Protein AF-A0A418WB85-F1 (afdb_monomer)

Solvent-accessible surface area (backbone atoms only — not comparable to full-atom values): 8419 Å² total; per-residue (Å²): 139,85,82,81,80,89,83,84,87,79,93,80,77,80,82,64,48,74,71,53,23,63,76,70,75,49,59,62,40,56,50,28,33,50,54,16,50,50,48,51,50,43,47,34,50,42,45,65,38,63,46,83,88,56,81,90,42,74,14,27,56,50,20,37,70,54,35,63,76,46,56,65,55,44,59,76,39,38,73,60,30,52,50,37,24,32,50,16,37,31,71,72,66,39,75,82,50,39,73,66,51,53,52,54,48,45,55,53,51,32,55,50,40,57,72,46,40,44,68,72,40,41,65,62,26,34,53,52,28,51,50,42,52,53,43,47,76,62,44,61,81,34,51,66,59,64,62,72,74,79

pLDDT: mean 71.47, std 19.03, range [26.97, 92.38]

Foldseek 3Di:
DDDDDDDDDDDDDDPDPVVVCVVVVHDLLVVLQVLLVLLLLLQLLQCLLPPPPADDDLLSVLLPVLCVPVNVLSVVLNVVSLVSNQVSVVVVPPVPRDPVNSVVSSVVSNVVCSVPVSPPDSVSSNVSSVVSVVCSVPDSVCVCPVSVVD

Secondary structure (DSSP, 8-state):
---PPPP---------HHHHHHTTT--HHHHHHHHHHHHHHHHHHHHHHH-TTSPP-HHHHHHHHHHTTHHHHHHHHHHHHHHHHHHHHHHTT-TT--HHHHHHHHHHHHHHIIIIIHHH-HHHHHHHHHHHHHHIIIIITTHHHHHH--

Sequence (150 aa):
MSFATPVFAGNTGPFDTLGHAELLGLDVTNDKVAVGAAHLMCREATIAATEPDMPWSLSRQVAQVQYEGLAQHLEATAARADALLIEGLREAGMADASAQTVAAMAVRVRRGLESRVFQVNPATAGDMALACKSLAATAFDSIPSTIAAR

Mean predicted aligned error: 11.69 Å

Organism: NCBI:txid2320859

Nearest PDB structures (foldseek):
  8to0-assembly1_C  TM=2.303E-01  e=5.574E+00  Mus musculus
  7rbt-assembly1_R  TM=2.724E-01  e=8.306E+00  Homo sapiens
  7ung-assembly1_D5  TM=1.977E-01  e=7.518E+00  Homo sapiens

Radius of gyration: 20.91 Å; Cα contacts (8 Å, |Δi|>4): 143; chains: 1; bounding box: 81×26×46 Å

Structure (mmCIF, N/CA/C/O backbone):
data_AF-A0A418WB85-F1
#
_entry.id   AF-A0A418WB85-F1
#
loop_
_atom_site.group_PDB
_atom_site.id
_atom_site.type_symbol
_atom_site.label_atom_id
_atom_site.label_alt_id
_atom_site.label_comp_id
_atom_site.label_asym_id
_atom_site.label_entity_id
_atom_site.label_seq_id
_atom_site.pdbx_PDB_ins_code
_atom_site.Cartn_x
_atom_site.Cartn_y
_atom_site.Cartn_z
_atom_site.occupancy
_atom_site.B_iso_or_equiv
_atom_site.auth_seq_id
_atom_site.auth_comp_id
_atom_site.auth_asym_id
_atom_site.auth_atom_id
_atom_site.pdbx_PDB_model_num
ATOM 1 N N . MET A 1 1 ? -62.335 6.665 28.860 1.00 39.53 1 MET A N 1
ATOM 2 C CA . MET A 1 1 ? -60.956 6.199 29.111 1.00 39.53 1 MET A CA 1
ATOM 3 C C . MET A 1 1 ? -60.148 6.540 27.871 1.00 39.53 1 MET A C 1
ATOM 5 O O . MET A 1 1 ? -60.257 5.840 26.876 1.00 39.53 1 MET A O 1
ATOM 9 N N . SER A 1 2 ? -59.471 7.689 27.892 1.00 34.22 2 SER A N 1
ATOM 10 C CA . SER A 1 2 ? -58.601 8.146 26.803 1.00 34.22 2 SER A CA 1
ATOM 11 C C . SER A 1 2 ? -57.190 7.655 27.081 1.00 34.22 2 SER A C 1
ATOM 13 O O . SER A 1 2 ? -56.636 7.992 28.124 1.00 34.22 2 SER A O 1
ATOM 15 N N . PHE A 1 3 ? -56.612 6.889 26.162 1.00 39.47 3 PHE A N 1
ATOM 16 C CA . PHE A 1 3 ? -55.179 6.624 26.165 1.00 39.47 3 PHE A CA 1
ATOM 17 C C . PHE A 1 3 ? -54.520 7.593 25.190 1.00 39.47 3 PHE A C 1
ATOM 19 O O . PHE A 1 3 ? -54.762 7.551 23.986 1.00 39.47 3 PHE A O 1
ATOM 26 N N . ALA A 1 4 ? -53.749 8.516 25.759 1.00 34.16 4 ALA A N 1
ATOM 27 C CA . ALA A 1 4 ? -52.871 9.413 25.035 1.00 34.16 4 ALA A CA 1
ATOM 28 C C . ALA A 1 4 ? -51.732 8.606 24.391 1.00 34.16 4 ALA A C 1
ATOM 30 O O . ALA A 1 4 ? -51.115 7.756 25.030 1.00 34.16 4 ALA A O 1
ATOM 31 N N . THR A 1 5 ? -51.464 8.887 23.121 1.00 39.50 5 THR A N 1
ATOM 32 C CA . THR A 1 5 ? -50.267 8.473 22.379 1.00 39.50 5 THR A CA 1
ATOM 33 C C . THR A 1 5 ? -48.986 8.948 23.070 1.00 39.50 5 THR A C 1
ATOM 35 O O . THR A 1 5 ? -48.953 10.102 23.506 1.00 39.50 5 THR A O 1
ATOM 38 N N . PRO A 1 6 ? -47.894 8.164 23.090 1.00 39.94 6 PRO A N 1
ATOM 39 C CA . PRO A 1 6 ? -46.588 8.718 23.391 1.00 39.94 6 PRO A CA 1
ATOM 40 C C . PRO A 1 6 ? -45.998 9.362 22.131 1.00 39.94 6 PRO A C 1
ATOM 42 O O . PRO A 1 6 ? -45.826 8.714 21.101 1.00 39.94 6 PRO A O 1
ATOM 45 N N . VAL A 1 7 ? -45.661 10.646 22.235 1.00 37.88 7 VAL A N 1
ATOM 46 C CA . VAL A 1 7 ? -44.646 11.283 21.395 1.00 37.88 7 VAL A CA 1
ATOM 47 C C . VAL A 1 7 ? -43.383 11.369 22.243 1.00 37.88 7 VAL A C 1
ATOM 49 O O . VAL A 1 7 ? -43.398 12.011 23.289 1.00 37.88 7 VAL A O 1
ATOM 52 N N . PHE A 1 8 ? -42.294 10.761 21.776 1.00 34.69 8 PHE A N 1
ATOM 53 C CA . PHE A 1 8 ? -40.942 11.174 22.138 1.00 34.69 8 PHE A CA 1
ATOM 54 C C . PHE A 1 8 ? -40.212 11.584 20.860 1.00 34.69 8 PHE A C 1
ATOM 56 O O . PHE A 1 8 ? -39.957 10.773 19.973 1.00 34.69 8 PHE A O 1
ATOM 63 N N . ALA A 1 9 ? -39.932 12.881 20.776 1.00 32.72 9 ALA A N 1
ATOM 64 C CA . ALA A 1 9 ? -38.980 13.485 19.861 1.00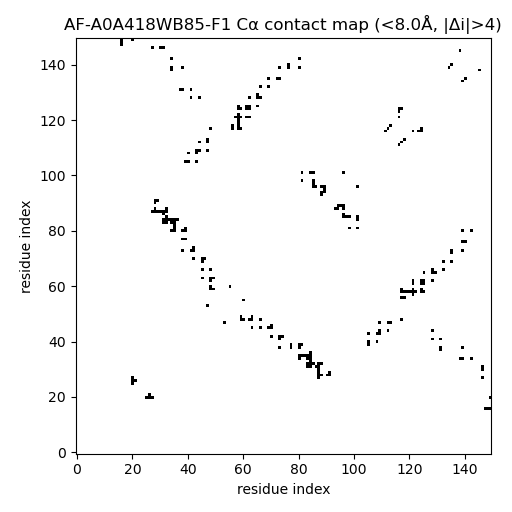 32.72 9 ALA A CA 1
ATOM 65 C C . ALA A 1 9 ? -37.584 13.465 20.508 1.00 32.72 9 ALA A C 1
ATOM 67 O O . ALA A 1 9 ? -37.485 13.670 21.717 1.00 32.72 9 ALA A O 1
ATOM 68 N N . GLY A 1 10 ? -36.520 13.301 19.711 1.00 26.97 10 GLY A N 1
ATOM 69 C CA . GLY A 1 10 ? -35.159 13.674 20.126 1.00 26.97 10 GLY A CA 1
ATOM 70 C C . GLY A 1 10 ? -34.050 12.663 19.829 1.00 26.97 10 GLY A C 1
ATOM 71 O O . GLY A 1 10 ? -33.590 11.973 20.723 1.00 26.97 10 GLY A O 1
ATOM 72 N N . ASN A 1 11 ? -33.618 12.622 18.569 1.00 42.09 11 ASN A N 1
ATOM 73 C CA . ASN A 1 11 ? -32.234 12.494 18.095 1.00 42.09 11 ASN A CA 1
ATOM 74 C C . ASN A 1 11 ? -31.132 12.128 19.131 1.00 42.09 11 ASN A C 1
ATOM 76 O O . ASN A 1 11 ? -30.611 13.023 19.793 1.00 42.09 11 ASN A O 1
ATOM 80 N N . THR A 1 12 ? -30.683 10.864 19.165 1.00 32.03 12 THR A N 1
ATOM 81 C CA . THR A 1 12 ? -29.328 10.479 19.616 1.00 32.03 12 THR A CA 1
ATOM 82 C C . THR A 1 12 ? -28.858 9.186 18.943 1.00 32.03 12 THR A C 1
ATOM 84 O O . THR A 1 12 ? -29.406 8.120 19.209 1.00 32.03 12 THR A O 1
ATOM 87 N N . GLY A 1 13 ? -27.776 9.290 18.169 1.00 28.03 13 GLY A N 1
ATOM 88 C CA . GLY A 1 13 ? -26.830 8.198 17.925 1.00 28.03 13 GLY A CA 1
ATOM 89 C C . GLY A 1 13 ? -26.974 7.507 16.566 1.00 28.03 13 GLY A C 1
ATOM 90 O O . GLY A 1 13 ? -28.075 7.078 16.229 1.00 28.03 13 GLY A O 1
ATOM 91 N N . PRO A 1 14 ? -25.889 7.386 15.774 1.00 35.50 14 PRO A N 1
ATOM 92 C CA . PRO A 1 14 ? -25.915 6.567 14.574 1.00 35.50 14 PRO A CA 1
ATOM 93 C C . PRO A 1 14 ? -26.234 5.137 15.004 1.00 35.50 14 PRO A C 1
ATOM 95 O O . PRO A 1 14 ? -25.723 4.660 16.016 1.00 35.50 14 PRO A O 1
ATOM 98 N N . PHE A 1 15 ? -27.106 4.483 14.248 1.00 34.75 15 PHE A N 1
ATOM 99 C CA . PHE A 1 15 ? -27.301 3.046 14.308 1.00 34.75 15 PHE A CA 1
ATOM 100 C C . PHE A 1 15 ? -25.932 2.369 14.235 1.00 34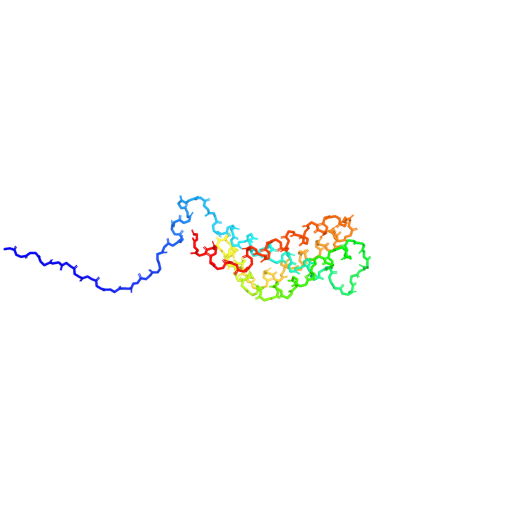.75 15 PHE A C 1
ATOM 102 O O . PHE A 1 15 ? -25.318 2.357 13.180 1.00 34.75 15 PHE A O 1
ATOM 109 N N . ASP A 1 16 ? -25.422 1.960 15.392 1.00 36.66 16 ASP A N 1
ATOM 110 C CA . ASP A 1 16 ? -24.877 0.646 15.726 1.00 36.66 16 ASP A CA 1
ATO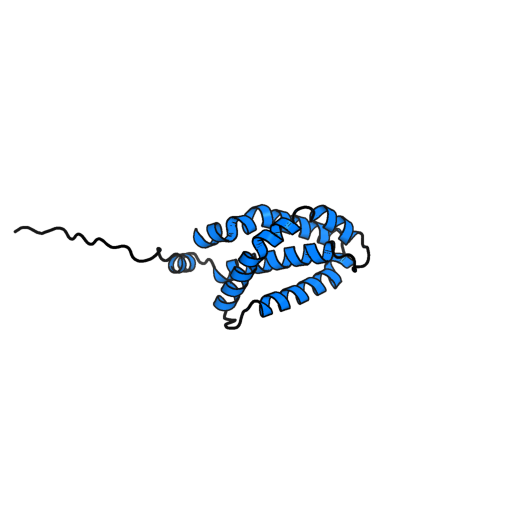M 111 C C . ASP A 1 16 ? -24.453 -0.246 14.539 1.00 36.66 16 ASP A C 1
ATOM 113 O O . ASP A 1 16 ? -24.895 -1.386 14.402 1.00 36.66 16 ASP A O 1
ATOM 117 N N . THR A 1 17 ? -23.618 0.271 13.637 1.00 39.94 17 THR A N 1
ATOM 118 C CA . THR A 1 17 ? -23.013 -0.506 12.543 1.00 39.94 17 THR A CA 1
ATOM 119 C C . THR A 1 17 ? -21.956 -1.467 13.081 1.00 39.94 17 THR A C 1
ATOM 121 O O . THR A 1 17 ? -21.801 -2.567 12.561 1.00 39.94 17 THR A O 1
ATOM 124 N N . LEU A 1 18 ? -21.309 -1.113 14.197 1.00 37.78 18 LEU A N 1
ATOM 125 C CA . LEU A 1 18 ? -20.355 -1.981 14.891 1.00 37.78 18 LEU A CA 1
ATOM 126 C C . LEU A 1 18 ? -21.022 -3.258 15.430 1.00 37.78 18 LEU A C 1
ATOM 128 O O . LEU A 1 18 ? -20.465 -4.339 15.259 1.00 37.78 18 LEU A O 1
ATOM 132 N N . GLY A 1 19 ? -22.231 -3.166 15.999 1.00 33.94 19 GLY A N 1
ATOM 133 C CA . GLY A 1 19 ? -22.954 -4.333 16.517 1.00 33.94 19 GLY A CA 1
ATOM 134 C C . GLY A 1 19 ? -23.499 -5.283 15.441 1.00 33.94 19 GLY A C 1
ATOM 135 O O . GLY A 1 19 ? -23.707 -6.464 15.712 1.00 33.94 19 GLY A O 1
ATOM 136 N N . HIS A 1 20 ? -23.711 -4.808 14.207 1.00 34.94 20 HIS A N 1
ATOM 137 C CA . HIS A 1 20 ? -24.258 -5.630 13.117 1.00 34.94 20 HIS A CA 1
ATOM 138 C C . HIS A 1 20 ? -23.186 -6.338 12.275 1.00 34.94 20 HIS A C 1
ATOM 140 O O . HIS A 1 20 ? -23.465 -7.407 11.728 1.00 34.94 20 HIS A O 1
ATOM 146 N N . ALA A 1 21 ? -21.963 -5.806 12.199 1.00 39.53 21 ALA A N 1
ATOM 147 C CA . ALA A 1 21 ? -20.869 -6.449 11.470 1.00 39.53 21 ALA A CA 1
ATOM 148 C C . ALA A 1 21 ? -20.388 -7.748 12.153 1.00 39.53 21 ALA A C 1
ATOM 150 O O . ALA A 1 21 ? -20.116 -8.750 11.483 1.00 39.53 21 ALA A O 1
ATOM 151 N N . GLU A 1 22 ? -20.401 -7.774 13.491 1.00 37.59 22 GLU A N 1
ATOM 152 C CA . GLU A 1 22 ? -20.082 -8.956 14.306 1.00 37.59 22 GLU A CA 1
ATOM 153 C C . GLU A 1 22 ? -21.094 -10.103 14.079 1.00 37.59 22 GLU A C 1
ATOM 155 O O . GLU A 1 22 ? -20.723 -11.277 14.031 1.00 37.59 22 GLU A O 1
ATOM 160 N N . LEU A 1 23 ? -22.369 -9.769 13.830 1.00 38.25 23 LEU A N 1
ATOM 161 C CA . LEU A 1 23 ? -23.455 -10.720 13.536 1.00 38.25 23 LEU A CA 1
ATOM 162 C C . LEU A 1 23 ? -23.351 -11.379 12.146 1.00 38.25 23 LEU A C 1
ATOM 164 O O . LEU A 1 23 ? -23.980 -12.414 11.917 1.00 38.25 23 LEU A O 1
ATOM 168 N N . LEU A 1 24 ? -22.561 -10.811 11.228 1.00 42.28 24 LEU A N 1
ATOM 169 C CA . LEU A 1 24 ? -22.341 -11.326 9.868 1.00 42.28 24 LEU A CA 1
ATOM 170 C C . LEU A 1 24 ? -21.000 -12.066 9.704 1.00 42.28 24 LEU A C 1
ATOM 172 O O . LEU A 1 24 ? -20.705 -12.550 8.611 1.00 42.28 24 LEU A O 1
ATOM 176 N N . GLY A 1 25 ? -20.197 -12.178 10.770 1.00 37.00 25 GLY A N 1
ATOM 177 C CA . GLY A 1 25 ? -18.879 -12.824 10.729 1.00 37.00 25 GLY A CA 1
ATOM 178 C C . GLY A 1 25 ? -17.832 -12.047 9.923 1.00 37.00 25 GLY A C 1
ATOM 179 O O . GLY A 1 25 ? -16.858 -12.638 9.457 1.00 37.00 25 GLY A O 1
ATOM 180 N N . LEU A 1 26 ? -18.045 -10.743 9.728 1.00 49.28 26 LEU A N 1
ATOM 181 C CA . LEU A 1 26 ? -17.122 -9.856 9.031 1.00 49.28 26 LEU A CA 1
ATOM 182 C C . LEU A 1 26 ? -16.213 -9.183 10.058 1.00 49.28 26 LEU A C 1
ATOM 184 O O . LEU A 1 26 ? -16.677 -8.463 10.940 1.00 49.28 26 LEU A O 1
ATOM 188 N N . ASP A 1 27 ? -14.910 -9.431 9.948 1.00 66.38 27 ASP A N 1
ATOM 189 C CA . ASP A 1 27 ? -13.927 -8.827 10.838 1.00 66.38 27 ASP A CA 1
ATOM 190 C C . ASP A 1 27 ? -13.526 -7.446 10.304 1.00 66.38 27 ASP A C 1
ATOM 192 O O . ASP A 1 27 ? -12.561 -7.288 9.554 1.00 66.38 27 ASP A O 1
ATOM 196 N N . VAL A 1 28 ? -14.303 -6.438 10.701 1.00 65.56 28 VAL A N 1
ATOM 197 C CA . VAL A 1 28 ? -14.075 -5.020 10.377 1.00 65.56 28 VAL A CA 1
ATOM 198 C C . VAL A 1 28 ? -12.664 -4.574 10.778 1.00 65.56 28 VAL A C 1
ATOM 2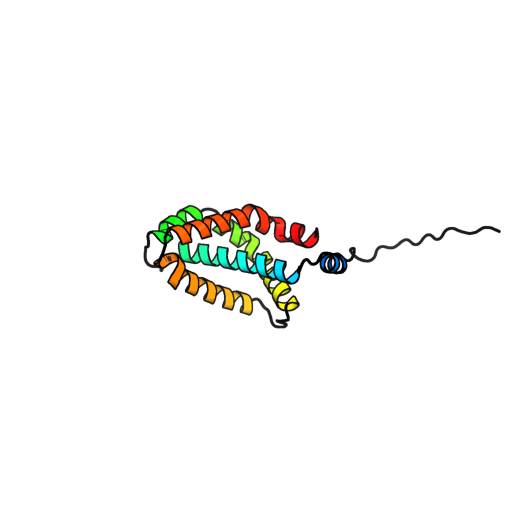00 O O . VAL A 1 28 ? -12.059 -3.746 10.093 1.00 65.56 28 VAL A O 1
ATOM 203 N N . THR A 1 29 ? -12.106 -5.163 11.839 1.00 70.69 29 THR A N 1
ATOM 204 C CA . THR A 1 29 ? -10.724 -4.927 12.268 1.00 70.69 29 THR A CA 1
ATOM 205 C C . THR A 1 29 ? -9.747 -5.402 11.198 1.00 70.69 29 THR A C 1
ATOM 207 O O . THR A 1 29 ? -8.876 -4.643 10.761 1.00 70.69 29 THR A O 1
ATOM 210 N N . ASN A 1 30 ? -9.916 -6.638 10.716 1.00 73.75 30 ASN A N 1
ATOM 21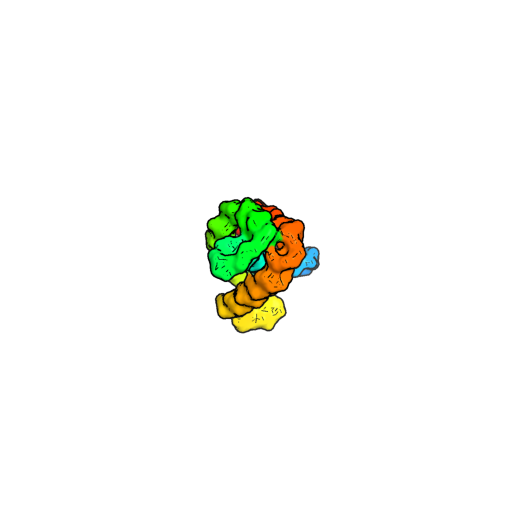1 C CA . ASN A 1 30 ? -9.080 -7.183 9.646 1.00 73.75 30 ASN A CA 1
ATOM 212 C C . ASN A 1 30 ? -9.244 -6.412 8.338 1.00 73.75 30 ASN A C 1
ATOM 214 O O . ASN A 1 30 ? -8.250 -6.221 7.642 1.00 73.75 30 ASN A O 1
ATOM 218 N N . ASP A 1 31 ? -10.441 -5.924 8.017 1.00 75.38 31 ASP A N 1
ATOM 219 C CA . ASP A 1 31 ? -10.674 -5.136 6.804 1.00 75.38 31 ASP A CA 1
ATOM 220 C C . ASP A 1 31 ? -9.961 -3.776 6.864 1.00 75.38 31 ASP A C 1
ATOM 222 O O . ASP A 1 31 ? -9.295 -3.381 5.900 1.00 75.38 31 ASP A O 1
ATOM 226 N N . LYS A 1 32 ? -10.007 -3.084 8.013 1.00 78.94 32 LYS A N 1
ATOM 227 C CA . LYS A 1 32 ? -9.247 -1.843 8.241 1.00 78.94 32 LYS A CA 1
ATOM 228 C C . LYS A 1 32 ? -7.744 -2.072 8.095 1.00 78.94 32 LYS A C 1
ATOM 230 O O . LYS A 1 32 ? -7.063 -1.329 7.381 1.00 78.94 32 LYS A O 1
ATOM 235 N N . VAL A 1 33 ? -7.224 -3.126 8.728 1.00 82.44 33 VAL A N 1
ATOM 236 C CA . VAL A 1 33 ? -5.803 -3.487 8.636 1.00 82.44 33 VAL A CA 1
ATOM 237 C C . VAL A 1 33 ? -5.429 -3.865 7.205 1.00 82.44 33 VAL A C 1
ATOM 239 O O . VAL A 1 33 ? -4.415 -3.387 6.703 1.00 82.44 33 VAL A O 1
ATOM 242 N N . ALA A 1 34 ? -6.236 -4.675 6.520 1.00 81.12 34 ALA A N 1
ATOM 243 C CA . ALA A 1 34 ? -5.957 -5.143 5.168 1.00 81.12 34 ALA A CA 1
ATOM 244 C C . ALA A 1 34 ? -5.939 -3.991 4.158 1.00 81.12 34 ALA A C 1
ATOM 246 O O . ALA A 1 34 ? -4.985 -3.870 3.390 1.00 81.12 34 ALA A O 1
ATOM 247 N N . VAL A 1 35 ? -6.945 -3.111 4.183 1.00 81.75 35 VAL A N 1
ATOM 248 C CA . VAL A 1 35 ? -7.019 -1.957 3.274 1.00 81.75 35 VAL A CA 1
ATOM 249 C C . VAL A 1 35 ? -5.895 -0.964 3.564 1.00 81.75 35 VAL A C 1
ATOM 251 O 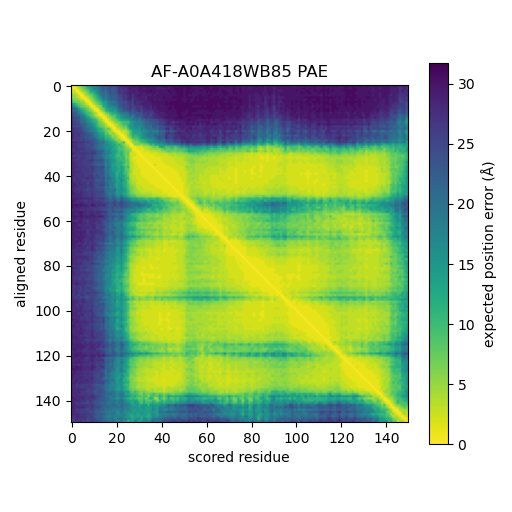O . VAL A 1 35 ? -5.208 -0.529 2.637 1.00 81.75 35 VAL A O 1
ATOM 254 N N . GLY A 1 36 ? -5.661 -0.642 4.838 1.00 82.50 36 GLY A N 1
ATOM 255 C CA . GLY A 1 36 ? -4.594 0.268 5.247 1.00 82.50 36 GLY A CA 1
ATOM 256 C C . GLY A 1 36 ? -3.196 -0.262 4.906 1.00 82.50 36 GLY A C 1
ATOM 257 O O . GLY A 1 36 ? -2.367 0.462 4.355 1.00 82.50 36 GLY A O 1
ATOM 258 N N . ALA A 1 37 ? -2.938 -1.550 5.150 1.00 84.69 37 ALA A N 1
ATOM 259 C CA . ALA A 1 37 ? -1.665 -2.188 4.818 1.00 84.69 37 ALA A CA 1
ATOM 260 C C . ALA A 1 37 ? -1.465 -2.346 3.303 1.00 84.69 37 ALA A C 1
ATOM 262 O O . ALA A 1 37 ? -0.341 -2.200 2.820 1.00 84.69 37 ALA A O 1
ATOM 263 N N . ALA A 1 38 ? -2.532 -2.610 2.543 1.00 85.50 38 ALA A N 1
ATOM 264 C CA . ALA A 1 38 ? -2.470 -2.664 1.087 1.00 85.50 38 ALA A CA 1
ATOM 265 C C . ALA A 1 38 ? -2.151 -1.289 0.485 1.00 85.50 38 ALA A C 1
ATOM 267 O O . ALA A 1 38 ? -1.307 -1.199 -0.407 1.00 85.50 38 ALA A O 1
ATOM 268 N N . HIS A 1 39 ? -2.758 -0.214 1.005 1.00 89.12 39 HIS A N 1
ATOM 269 C CA . HIS A 1 39 ? -2.417 1.157 0.608 1.00 89.12 39 HIS A CA 1
ATOM 270 C C . HIS A 1 39 ? -0.950 1.468 0.887 1.00 89.12 39 HIS A C 1
ATOM 272 O O . HIS A 1 39 ? -0.223 1.860 -0.028 1.00 89.12 39 HIS A O 1
ATOM 278 N N . LEU A 1 40 ? -0.498 1.196 2.116 1.00 89.12 40 LEU A N 1
ATOM 279 C CA . LEU A 1 40 ? 0.894 1.364 2.515 1.00 89.12 40 LEU A CA 1
ATOM 280 C C . LEU A 1 40 ? 1.833 0.614 1.562 1.00 89.12 40 LEU A C 1
ATOM 282 O O . LEU A 1 40 ? 2.800 1.187 1.070 1.00 89.12 40 LEU A O 1
ATOM 286 N N . MET A 1 41 ? 1.527 -0.645 1.243 1.00 89.62 41 MET A N 1
ATOM 287 C CA . MET A 1 41 ? 2.333 -1.450 0.326 1.00 89.62 41 MET A CA 1
ATOM 288 C C . MET A 1 41 ? 2.397 -0.848 -1.080 1.00 89.62 41 MET A C 1
ATOM 290 O O . MET A 1 41 ? 3.490 -0.722 -1.629 1.00 89.62 41 MET A O 1
ATOM 294 N N . CYS A 1 42 ? 1.270 -0.400 -1.630 1.00 88.88 42 CYS A N 1
ATOM 295 C CA . CYS A 1 42 ? 1.228 0.239 -2.943 1.00 88.88 42 CYS A CA 1
ATOM 296 C C . CYS A 1 42 ? 1.970 1.582 -2.981 1.00 88.88 42 CYS A C 1
ATOM 298 O O . CYS A 1 42 ? 2.645 1.890 -3.969 1.00 88.88 42 CYS A O 1
ATOM 300 N N . ARG A 1 43 ? 1.895 2.368 -1.900 1.00 90.75 43 ARG A N 1
ATOM 301 C CA . ARG A 1 43 ? 2.642 3.623 -1.751 1.00 90.75 43 ARG A CA 1
ATOM 302 C C . ARG A 1 43 ? 4.142 3.362 -1.756 1.00 90.75 43 ARG A C 1
ATOM 304 O O . ARG A 1 43 ? 4.861 3.938 -2.570 1.00 90.75 43 ARG A O 1
ATOM 311 N N . GLU A 1 44 ? 4.605 2.442 -0.917 1.00 89.88 44 GLU A N 1
ATOM 312 C CA . GLU A 1 44 ? 6.027 2.102 -0.831 1.00 89.88 44 GLU A CA 1
ATOM 313 C C . GLU A 1 44 ? 6.548 1.428 -2.109 1.00 89.88 44 GLU A C 1
ATOM 315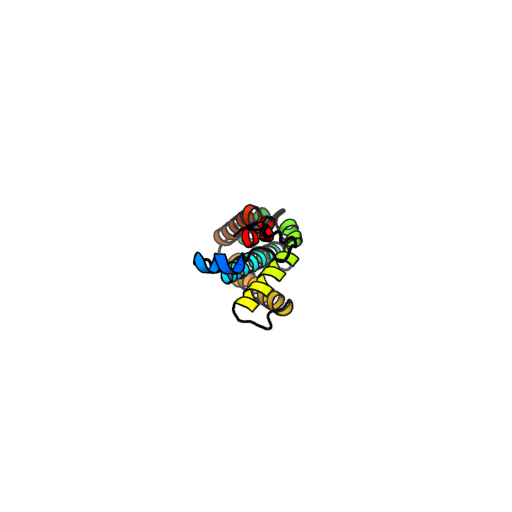 O O . GLU A 1 44 ? 7.682 1.675 -2.512 1.00 89.88 44 GLU A O 1
ATOM 320 N N . ALA A 1 45 ? 5.722 0.635 -2.796 1.00 87.31 45 ALA A N 1
ATOM 321 C CA . ALA A 1 45 ? 6.061 0.051 -4.092 1.00 87.31 45 ALA A CA 1
ATOM 322 C C . ALA A 1 45 ? 6.222 1.101 -5.191 1.00 87.31 45 ALA A C 1
ATOM 324 O O . ALA A 1 45 ? 7.138 0.994 -6.007 1.00 87.31 45 ALA A O 1
ATOM 325 N N . THR A 1 46 ? 5.381 2.134 -5.182 1.00 88.69 46 THR A N 1
ATOM 326 C CA . THR A 1 46 ? 5.492 3.257 -6.117 1.00 88.69 46 THR A CA 1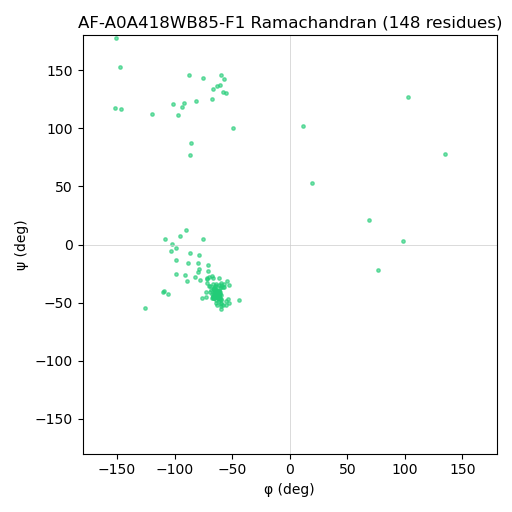
ATOM 327 C C . THR A 1 46 ? 6.777 4.048 -5.872 1.00 88.69 46 THR A C 1
ATOM 329 O O . THR A 1 46 ? 7.503 4.348 -6.821 1.00 88.69 46 THR A O 1
ATOM 332 N N . ILE A 1 47 ? 7.103 4.326 -4.605 1.00 87.38 47 ILE A N 1
ATOM 333 C CA . ILE A 1 47 ? 8.357 4.991 -4.226 1.00 87.38 47 ILE A CA 1
ATOM 334 C C . ILE A 1 47 ? 9.551 4.148 -4.688 1.00 87.38 47 ILE A C 1
ATOM 336 O O . ILE A 1 47 ? 10.342 4.614 -5.497 1.00 87.38 47 ILE A O 1
ATOM 340 N N . ALA A 1 48 ? 9.625 2.875 -4.299 1.00 84.12 48 ALA A N 1
ATOM 341 C CA . ALA A 1 48 ? 10.736 1.998 -4.674 1.00 84.12 48 ALA A CA 1
ATOM 342 C C . ALA A 1 48 ? 10.889 1.817 -6.202 1.00 84.12 48 ALA A C 1
ATOM 344 O O . ALA A 1 48 ? 12.003 1.691 -6.716 1.00 84.12 48 ALA A O 1
ATOM 345 N N . ALA A 1 49 ? 9.794 1.832 -6.967 1.00 81.88 49 ALA A N 1
ATOM 346 C CA . ALA A 1 49 ? 9.871 1.791 -8.426 1.00 81.88 49 ALA A CA 1
ATOM 347 C C . ALA A 1 49 ? 10.464 3.087 -9.011 1.00 81.88 49 ALA A C 1
ATOM 349 O O . ALA A 1 49 ? 11.268 3.020 -9.942 1.00 81.88 49 ALA A O 1
ATOM 350 N N . THR A 1 50 ? 10.116 4.248 -8.450 1.00 77.81 50 THR A N 1
ATOM 351 C CA . THR A 1 50 ? 10.421 5.580 -9.007 1.00 77.81 50 THR A CA 1
ATOM 352 C C . THR A 1 50 ? 11.646 6.278 -8.401 1.00 77.81 50 THR A C 1
ATOM 354 O O . THR A 1 50 ? 12.133 7.242 -8.987 1.00 77.81 50 THR A O 1
ATOM 357 N N . GLU A 1 51 ? 12.183 5.794 -7.277 1.00 79.69 51 GLU A N 1
ATOM 358 C CA . GLU A 1 51 ? 13.259 6.466 -6.534 1.00 79.69 51 GLU A CA 1
ATOM 359 C C . GLU A 1 51 ? 14.591 6.474 -7.321 1.00 79.69 51 GLU A C 1
ATOM 361 O O . GLU A 1 51 ? 15.065 5.418 -7.754 1.00 79.69 51 GLU A O 1
ATOM 366 N N . PRO A 1 52 ? 15.214 7.645 -7.552 1.00 63.34 52 PRO A N 1
ATOM 367 C CA . PRO A 1 52 ? 16.342 7.779 -8.480 1.00 63.34 52 PRO A CA 1
ATOM 368 C C . PRO A 1 52 ? 17.621 7.064 -8.021 1.00 63.34 52 PRO A C 1
ATOM 370 O O . PRO A 1 52 ? 18.402 6.634 -8.867 1.00 63.34 52 PRO A O 1
ATOM 373 N N . ASP A 1 53 ? 17.810 6.883 -6.712 1.00 68.25 53 ASP A N 1
ATOM 374 C CA . ASP A 1 53 ? 19.027 6.295 -6.131 1.00 68.25 53 ASP A CA 1
ATOM 375 C C . ASP A 1 53 ? 19.075 4.762 -6.224 1.00 68.25 53 ASP A C 1
ATOM 377 O O . ASP A 1 53 ? 20.102 4.133 -5.953 1.00 68.25 53 ASP A O 1
ATOM 381 N N . MET A 1 54 ? 17.974 4.129 -6.628 1.00 65.50 54 MET A N 1
ATOM 382 C CA . MET A 1 54 ? 17.942 2.689 -6.844 1.00 65.50 54 MET A CA 1
ATOM 383 C C . MET A 1 54 ? 18.659 2.312 -8.159 1.00 65.50 54 MET A C 1
ATOM 385 O O . MET A 1 54 ? 18.509 3.007 -9.169 1.00 65.50 54 MET A O 1
ATOM 389 N N . PRO A 1 55 ? 19.382 1.176 -8.218 1.00 68.75 55 PRO A N 1
ATOM 390 C CA . PRO A 1 55 ? 19.968 0.674 -9.459 1.00 68.75 55 PRO A CA 1
ATOM 391 C C . PRO A 1 55 ? 18.900 0.393 -10.522 1.00 68.75 55 PRO A C 1
ATOM 393 O O . PRO A 1 55 ? 17.782 -0.031 -10.211 1.00 68.75 55 PRO A O 1
ATOM 396 N N . TRP A 1 56 ? 19.233 0.616 -11.792 1.00 74.25 56 TRP A N 1
ATOM 397 C CA . TRP A 1 56 ? 18.344 0.289 -12.907 1.00 74.25 56 TRP A CA 1
ATOM 398 C C . TRP A 1 56 ? 18.092 -1.228 -12.985 1.00 74.25 56 TRP A C 1
ATOM 400 O O . TRP A 1 56 ? 19.026 -2.024 -12.874 1.00 74.25 56 TRP A O 1
ATOM 410 N N . SER A 1 57 ? 16.837 -1.633 -13.203 1.00 78.50 57 SER A N 1
ATOM 411 C CA . SER A 1 57 ? 16.464 -3.018 -13.511 1.00 78.50 57 SER A CA 1
ATOM 412 C C . SER A 1 57 ? 15.251 -3.061 -14.444 1.00 78.50 57 SER A C 1
ATOM 414 O O . SER A 1 57 ? 14.404 -2.163 -14.423 1.00 78.50 57 SER A O 1
ATOM 416 N N . LEU A 1 58 ? 15.132 -4.130 -15.240 1.00 79.62 58 LEU A N 1
ATOM 417 C CA . LEU A 1 58 ? 13.971 -4.345 -16.115 1.00 79.62 58 LEU A CA 1
ATOM 418 C C . LEU A 1 58 ? 12.656 -4.366 -15.313 1.00 79.62 58 LEU A C 1
ATOM 420 O O . LEU A 1 58 ? 11.646 -3.819 -15.750 1.00 79.62 58 LEU A O 1
ATOM 424 N N . SER A 1 59 ? 12.682 -4.933 -14.105 1.00 79.50 59 SER A N 1
ATOM 425 C CA . SER A 1 59 ? 11.534 -4.971 -13.193 1.00 79.50 59 SER A CA 1
ATOM 426 C C . SER A 1 59 ? 11.071 -3.577 -12.778 1.00 79.50 59 SER A C 1
ATOM 428 O O . SER A 1 59 ? 9.870 -3.325 -12.718 1.00 79.50 59 SER A O 1
ATOM 430 N N . ARG A 1 60 ? 12.010 -2.655 -12.527 1.00 77.31 60 ARG A N 1
ATOM 431 C CA . ARG A 1 60 ? 11.682 -1.265 -12.195 1.00 77.31 60 ARG A CA 1
ATOM 432 C C . ARG A 1 60 ? 11.098 -0.518 -13.381 1.00 77.31 60 ARG A C 1
ATOM 434 O O . ARG A 1 60 ? 10.118 0.190 -13.199 1.00 77.31 60 ARG A O 1
ATOM 441 N N . GLN A 1 61 ? 11.634 -0.718 -14.584 1.00 81.38 61 GLN A N 1
ATOM 442 C CA . GLN A 1 61 ? 11.091 -0.091 -15.791 1.00 81.38 61 GLN A CA 1
ATOM 443 C C . GLN A 1 61 ? 9.631 -0.501 -16.033 1.00 81.38 61 GLN A C 1
ATOM 445 O O . GLN A 1 61 ? 8.779 0.355 -16.266 1.00 81.38 61 GLN A O 1
ATOM 450 N N . VAL A 1 62 ? 9.332 -1.802 -15.936 1.00 80.75 62 VAL A N 1
ATOM 451 C CA . VAL A 1 62 ? 7.965 -2.326 -16.087 1.00 80.75 62 VAL A CA 1
ATOM 452 C C . VAL A 1 62 ? 7.045 -1.747 -15.014 1.00 80.75 62 VAL A C 1
ATOM 454 O O . VAL A 1 62 ? 5.965 -1.254 -15.330 1.00 80.75 62 VAL A O 1
ATOM 457 N N . ALA A 1 63 ? 7.485 -1.754 -13.755 1.00 79.12 63 ALA A N 1
ATOM 458 C CA . ALA A 1 63 ? 6.714 -1.205 -12.650 1.00 79.12 63 ALA A CA 1
ATOM 459 C C . ALA A 1 63 ? 6.461 0.302 -12.803 1.00 79.12 63 ALA A C 1
ATOM 461 O O . ALA A 1 63 ? 5.340 0.750 -12.602 1.00 79.12 63 ALA A O 1
ATOM 462 N N . GLN A 1 64 ? 7.462 1.086 -13.207 1.00 80.62 64 GLN A N 1
ATOM 463 C CA . GLN A 1 64 ? 7.362 2.540 -13.334 1.00 80.62 64 GLN A CA 1
ATOM 464 C C . GLN A 1 64 ? 6.285 2.962 -14.339 1.00 80.62 64 GLN A C 1
ATOM 466 O O . GLN A 1 64 ? 5.453 3.804 -14.010 1.00 80.62 64 GLN A O 1
ATOM 471 N N . VAL A 1 65 ? 6.241 2.331 -15.519 1.00 80.38 65 VAL A N 1
ATOM 472 C CA . VAL A 1 65 ? 5.171 2.562 -16.511 1.00 80.38 65 VAL A CA 1
ATOM 473 C C . VAL A 1 65 ? 3.802 2.214 -15.921 1.00 80.38 65 VAL A C 1
ATOM 475 O O . VAL A 1 65 ? 2.802 2.883 -16.171 1.00 80.38 65 VAL A O 1
ATOM 478 N N . GLN A 1 66 ? 3.742 1.169 -15.095 1.00 78.94 66 GLN A N 1
ATOM 479 C CA . GLN A 1 66 ? 2.500 0.747 -14.463 1.00 78.94 66 GLN A CA 1
ATOM 480 C C . GLN A 1 66 ? 2.110 1.578 -13.235 1.00 78.94 66 GLN A C 1
ATOM 482 O O . GLN A 1 66 ? 0.950 1.521 -12.851 1.00 78.94 66 GLN A O 1
ATOM 487 N N . TYR A 1 67 ? 3.002 2.368 -12.647 1.00 80.56 67 TYR A N 1
ATOM 488 C CA . TYR A 1 67 ? 2.698 3.241 -11.509 1.00 80.56 67 TYR A CA 1
ATOM 489 C C . TYR A 1 67 ? 2.435 4.699 -11.906 1.00 80.56 67 TYR A C 1
ATOM 491 O O . TYR A 1 67 ? 2.085 5.515 -11.050 1.00 80.56 67 TYR A O 1
ATOM 499 N N . GLU A 1 68 ? 2.562 5.041 -13.189 1.00 77.25 68 GLU A N 1
ATOM 500 C CA . GLU A 1 68 ? 2.276 6.386 -13.687 1.00 77.25 68 GLU A CA 1
ATOM 501 C C . GLU A 1 68 ? 0.842 6.823 -13.323 1.00 77.25 68 GLU A C 1
ATOM 503 O O . GLU A 1 68 ? -0.120 6.069 -13.486 1.00 77.25 68 GLU A O 1
ATOM 508 N N . GLY A 1 69 ? 0.711 8.024 -12.748 1.00 75.88 69 GLY A N 1
ATOM 509 C CA . GLY A 1 69 ? -0.550 8.570 -12.224 1.00 75.88 69 GLY A CA 1
ATOM 510 C C . GLY A 1 69 ? -1.008 7.994 -10.875 1.00 75.88 69 GLY A C 1
ATOM 511 O O . GLY A 1 69 ? -1.718 8.675 -10.138 1.00 75.88 69 GLY A O 1
ATOM 512 N N . LEU A 1 70 ? -0.556 6.796 -10.488 1.00 83.31 70 LEU A N 1
ATOM 513 C CA . LEU A 1 70 ? -0.950 6.166 -9.223 1.00 83.31 70 LEU A CA 1
ATOM 514 C C . LEU A 1 70 ? -0.320 6.857 -8.003 1.00 83.31 70 LEU A C 1
ATOM 516 O O . LEU A 1 70 ? -0.962 6.952 -6.960 1.00 83.31 70 LEU A O 1
ATOM 520 N N . ALA A 1 71 ? 0.902 7.383 -8.134 1.00 83.19 71 ALA A N 1
ATOM 521 C CA . ALA A 1 71 ? 1.605 8.072 -7.046 1.00 83.19 71 ALA A CA 1
ATOM 522 C C . ALA A 1 71 ? 0.784 9.231 -6.452 1.00 83.19 71 ALA A C 1
ATOM 524 O O . ALA A 1 71 ? 0.599 9.301 -5.240 1.00 83.19 71 ALA A O 1
ATOM 525 N N . GLN A 1 72 ? 0.235 10.091 -7.317 1.00 82.94 72 GLN A N 1
ATOM 526 C CA . GLN A 1 72 ? -0.580 11.245 -6.915 1.00 82.94 72 GLN A CA 1
ATOM 527 C C . GLN A 1 72 ? -1.870 10.803 -6.212 1.00 82.94 72 GLN A C 1
ATOM 529 O O . GLN A 1 72 ? -2.286 11.399 -5.221 1.00 82.94 72 GLN A O 1
ATOM 534 N N . HIS A 1 73 ? -2.481 9.721 -6.699 1.00 81.38 73 HIS A N 1
ATOM 535 C CA . HIS A 1 73 ? -3.695 9.154 -6.115 1.00 81.38 73 HIS A CA 1
ATOM 536 C C . HIS A 1 73 ? -3.461 8.575 -4.718 1.00 81.38 73 HIS A C 1
ATOM 538 O O . HIS A 1 73 ? -4.228 8.811 -3.781 1.00 81.38 73 HIS A O 1
ATOM 544 N N . LEU A 1 74 ? -2.368 7.826 -4.564 1.00 86.38 74 LEU A N 1
ATOM 545 C CA . LEU A 1 74 ? -1.968 7.251 -3.284 1.00 86.38 74 LEU A CA 1
ATOM 546 C C . LEU A 1 74 ? -1.601 8.343 -2.280 1.00 86.38 74 LEU A C 1
ATOM 548 O O . LEU A 1 74 ? -1.973 8.234 -1.117 1.00 86.38 74 LEU A O 1
ATOM 552 N N . GLU A 1 75 ? -0.931 9.408 -2.714 1.00 87.31 75 GLU A N 1
ATOM 553 C CA . GLU A 1 75 ? -0.612 10.554 -1.861 1.00 87.31 75 GLU A CA 1
ATOM 554 C C . GLU A 1 75 ? -1.882 11.258 -1.357 1.00 87.31 75 GLU A C 1
ATOM 556 O O . GLU A 1 75 ? -2.018 11.495 -0.156 1.00 87.31 75 GLU A O 1
ATOM 561 N N . ALA A 1 76 ? -2.865 11.488 -2.234 1.00 84.69 76 ALA A N 1
ATOM 562 C CA . ALA A 1 76 ? -4.138 12.112 -1.866 1.00 84.69 76 ALA A CA 1
ATOM 563 C C . ALA A 1 76 ? -4.947 11.298 -0.834 1.00 84.69 76 ALA A C 1
ATOM 565 O O . ALA A 1 76 ? -5.705 11.861 -0.042 1.00 84.69 76 ALA A O 1
ATOM 566 N N . THR A 1 77 ? -4.782 9.973 -0.823 1.00 85.75 77 THR A N 1
ATOM 567 C CA . THR A 1 77 ? -5.516 9.047 0.057 1.00 85.75 77 THR A CA 1
ATOM 568 C C . THR A 1 77 ? -4.691 8.545 1.252 1.00 85.75 77 THR A C 1
ATOM 570 O O . THR A 1 77 ? -5.243 7.909 2.153 1.00 85.75 77 THR A O 1
ATOM 573 N N . ALA A 1 78 ? -3.398 8.883 1.320 1.00 88.19 78 ALA A N 1
ATOM 574 C CA . ALA A 1 78 ? -2.436 8.370 2.298 1.00 88.19 78 ALA A CA 1
ATOM 575 C C . ALA A 1 78 ? -2.832 8.633 3.752 1.00 88.19 78 ALA A C 1
ATOM 577 O O . ALA A 1 78 ? -2.901 7.701 4.548 1.00 88.19 78 ALA A O 1
ATOM 578 N N . ALA A 1 79 ? -3.144 9.886 4.098 1.00 87.25 79 ALA A N 1
ATOM 579 C CA . ALA A 1 79 ? -3.482 10.250 5.475 1.00 87.25 79 ALA A CA 1
ATOM 580 C C . ALA A 1 79 ? -4.708 9.481 5.995 1.00 87.25 79 ALA A C 1
ATOM 582 O O . ALA A 1 79 ? -4.776 9.111 7.166 1.00 87.25 79 ALA A O 1
ATOM 583 N N . ARG A 1 80 ? -5.671 9.209 5.106 1.00 84.50 80 ARG A N 1
ATOM 584 C CA . ARG A 1 80 ? -6.878 8.446 5.431 1.00 84.50 80 ARG A CA 1
ATOM 585 C C . ARG A 1 80 ? -6.572 6.960 5.612 1.00 84.50 80 ARG A C 1
ATOM 587 O O . ARG A 1 80 ? -7.051 6.368 6.573 1.00 84.50 80 ARG A O 1
ATOM 594 N N . ALA A 1 81 ? -5.785 6.368 4.718 1.00 86.31 81 ALA A N 1
ATOM 595 C CA . ALA A 1 81 ? -5.400 4.964 4.818 1.00 86.31 81 ALA A CA 1
ATOM 596 C C . ALA A 1 81 ? -4.515 4.684 6.046 1.00 86.31 81 ALA A C 1
ATOM 598 O O . ALA A 1 81 ? -4.714 3.680 6.725 1.00 86.31 81 ALA A O 1
ATOM 599 N N . ASP A 1 82 ? -3.598 5.596 6.379 1.00 89.62 82 ASP A N 1
ATOM 600 C CA . ASP A 1 82 ? -2.753 5.485 7.571 1.00 89.62 82 ASP A CA 1
ATOM 601 C C . ASP A 1 82 ? -3.595 5.566 8.856 1.00 89.62 82 ASP A C 1
ATOM 603 O O . ASP A 1 82 ? -3.376 4.792 9.788 1.00 89.62 82 ASP A O 1
ATOM 607 N N . ALA A 1 83 ? -4.592 6.459 8.905 1.00 87.56 83 ALA A N 1
ATOM 608 C CA . ALA A 1 83 ? -5.521 6.543 10.032 1.00 87.56 83 ALA A CA 1
ATOM 609 C C . ALA A 1 83 ? -6.330 5.247 10.207 1.00 87.56 83 ALA A C 1
ATOM 611 O O . ALA A 1 83 ? -6.428 4.738 11.323 1.00 87.56 83 ALA A O 1
ATOM 612 N N . LEU A 1 84 ? -6.830 4.686 9.101 1.00 85.50 84 LEU A N 1
ATOM 613 C CA . LEU A 1 84 ? -7.558 3.416 9.082 1.00 85.50 84 LEU A CA 1
ATOM 614 C C . LEU A 1 84 ? -6.686 2.252 9.577 1.00 85.50 84 LEU A C 1
ATOM 616 O O . LEU A 1 84 ? -7.132 1.434 10.379 1.00 85.50 84 LEU A O 1
ATOM 620 N N . LEU A 1 85 ? -5.426 2.196 9.134 1.00 86.88 85 LEU A N 1
ATOM 621 C CA . LEU A 1 85 ? -4.471 1.182 9.572 1.00 86.88 85 LEU A CA 1
ATOM 622 C C . LEU A 1 85 ? -4.202 1.290 11.075 1.00 86.88 85 LEU A C 1
ATOM 624 O O . LEU A 1 85 ? -4.194 0.280 11.768 1.00 86.88 85 LEU A O 1
ATOM 628 N N . ILE A 1 86 ? -3.992 2.503 11.591 1.00 88.81 86 ILE A N 1
ATOM 629 C CA . ILE A 1 86 ? -3.769 2.728 13.025 1.00 88.81 86 ILE A CA 1
ATOM 630 C C . ILE A 1 86 ? -4.989 2.289 13.837 1.00 88.81 86 ILE A C 1
ATOM 632 O O . ILE A 1 86 ? -4.825 1.630 14.861 1.00 88.81 86 ILE A O 1
ATOM 636 N N . GLU A 1 87 ? -6.193 2.640 13.391 1.00 87.25 87 GLU A N 1
ATOM 637 C CA . GLU A 1 87 ? -7.444 2.234 14.032 1.00 87.25 87 GLU A CA 1
ATOM 638 C C . GLU A 1 87 ? -7.584 0.707 14.066 1.00 87.25 87 GLU A C 1
ATOM 640 O O . GLU A 1 87 ? -7.708 0.139 15.150 1.00 87.25 87 GLU A O 1
ATOM 645 N N . GLY A 1 88 ? -7.439 0.040 12.917 1.00 85.62 88 GLY A N 1
ATOM 646 C CA . GLY A 1 88 ? -7.505 -1.420 12.835 1.00 85.62 88 GLY A CA 1
ATOM 647 C C . GLY A 1 88 ? -6.426 -2.117 13.671 1.00 85.62 88 GLY A C 1
ATOM 648 O O . GLY A 1 88 ? -6.695 -3.118 14.325 1.00 85.62 88 GLY A O 1
ATOM 649 N N . LEU A 1 89 ? -5.204 -1.575 13.734 1.00 86.69 89 LEU A N 1
ATOM 650 C CA . LEU A 1 89 ? -4.147 -2.127 14.590 1.00 86.69 89 LEU A CA 1
ATOM 651 C C . LEU A 1 89 ? -4.477 -1.986 16.084 1.00 86.69 89 LEU A C 1
ATOM 653 O O . LEU A 1 89 ? -4.189 -2.901 16.857 1.00 86.69 89 LEU A O 1
ATOM 657 N N . ARG A 1 90 ? -5.087 -0.870 16.505 1.00 88.06 90 ARG A N 1
ATOM 658 C CA . ARG A 1 90 ? -5.530 -0.683 17.898 1.00 88.06 90 ARG A CA 1
ATOM 659 C C . ARG A 1 90 ? -6.649 -1.645 18.262 1.00 88.06 90 ARG A C 1
ATOM 661 O O . ARG A 1 90 ? -6.581 -2.261 19.322 1.00 88.06 90 ARG A O 1
ATOM 668 N N . GLU A 1 91 ? -7.631 -1.794 17.380 1.00 85.69 91 GLU A N 1
ATOM 669 C CA . GLU A 1 91 ? -8.732 -2.751 17.527 1.00 85.69 91 GLU A CA 1
ATOM 670 C C . GLU A 1 91 ? -8.217 -4.200 17.578 1.00 85.69 91 GLU A C 1
ATOM 672 O O . GLU A 1 91 ? -8.697 -4.995 18.382 1.00 85.69 91 GLU A O 1
ATOM 677 N N . ALA A 1 92 ? -7.144 -4.513 16.842 1.00 81.69 92 ALA A N 1
ATOM 678 C CA . ALA A 1 92 ? -6.446 -5.802 16.896 1.00 81.69 92 ALA A CA 1
ATOM 679 C C . ALA A 1 92 ? -5.560 -5.999 18.149 1.00 81.69 92 ALA A C 1
ATOM 681 O O . ALA A 1 92 ? -4.846 -6.998 18.254 1.00 81.69 92 ALA A O 1
ATOM 682 N N . GLY A 1 93 ? -5.566 -5.058 19.101 1.00 83.38 93 GLY A N 1
ATOM 683 C CA . GLY A 1 93 ? -4.856 -5.165 20.379 1.00 83.38 93 GLY A CA 1
ATOM 684 C C . GLY A 1 93 ? -3.495 -4.462 20.448 1.00 83.38 93 GLY A C 1
ATOM 685 O O . GLY A 1 93 ? -2.837 -4.517 21.488 1.00 83.38 93 GLY A O 1
ATOM 686 N N . MET A 1 94 ? -3.059 -3.754 19.398 1.00 86.94 94 MET A N 1
ATOM 687 C CA . MET A 1 94 ? -1.868 -2.895 19.455 1.00 86.94 94 MET A CA 1
ATOM 688 C C . MET A 1 94 ? -2.232 -1.494 19.962 1.00 86.94 94 MET A C 1
ATOM 690 O O . MET A 1 94 ? -2.305 -0.542 19.185 1.00 86.94 94 MET A O 1
ATOM 694 N N . ALA A 1 95 ? -2.442 -1.355 21.274 1.00 83.06 95 ALA A N 1
ATOM 695 C CA . ALA A 1 95 ? -2.901 -0.106 21.899 1.00 83.06 95 ALA A CA 1
ATOM 696 C C . ALA A 1 95 ? -2.049 1.133 21.534 1.00 83.06 95 ALA A C 1
ATOM 698 O O . ALA A 1 95 ? -2.592 2.217 21.317 1.00 83.06 95 ALA A O 1
ATOM 699 N N . ASP A 1 96 ? -0.735 0.954 21.372 1.00 87.56 96 ASP A N 1
ATOM 700 C CA . ASP A 1 96 ? 0.215 2.029 21.056 1.00 87.56 96 ASP A CA 1
ATOM 701 C C . ASP A 1 96 ? 0.428 2.255 19.547 1.00 87.56 96 ASP A C 1
ATOM 703 O O . ASP A 1 96 ? 1.368 2.951 19.142 1.00 87.56 96 ASP A O 1
ATOM 707 N N . ALA A 1 97 ? -0.412 1.673 18.678 1.00 88.12 97 ALA A N 1
ATOM 708 C CA . ALA A 1 97 ? -0.303 1.926 17.246 1.00 88.12 97 ALA A CA 1
ATOM 709 C C . ALA A 1 97 ? -0.437 3.432 16.965 1.00 88.12 97 ALA A C 1
ATOM 711 O O . ALA A 1 97 ? -1.320 4.123 17.482 1.00 88.12 97 ALA A O 1
ATOM 712 N N . SER A 1 98 ? 0.492 3.958 16.176 1.00 92.19 98 SER A N 1
ATOM 713 C CA . SER A 1 98 ? 0.676 5.390 15.942 1.00 92.19 98 SER A CA 1
ATOM 714 C C . SER A 1 98 ? 1.254 5.643 14.551 1.00 92.19 98 SER A C 1
ATOM 716 O O . SER A 1 98 ? 1.596 4.711 13.820 1.00 92.19 98 SER A O 1
ATOM 718 N N . ALA A 1 99 ? 1.420 6.916 14.186 1.00 91.69 99 ALA A N 1
ATOM 719 C CA . ALA A 1 99 ? 2.105 7.290 12.951 1.00 91.69 99 ALA A CA 1
ATOM 720 C C . ALA A 1 99 ? 3.535 6.719 12.891 1.00 91.69 99 ALA A C 1
ATOM 722 O O . ALA A 1 99 ? 3.998 6.311 11.829 1.00 91.69 99 ALA A O 1
ATOM 723 N N . GLN A 1 100 ? 4.221 6.614 14.035 1.00 92.38 100 GLN A N 1
ATOM 724 C CA . GLN A 1 100 ? 5.540 5.989 14.129 1.00 92.38 100 GLN A CA 1
ATOM 725 C C . GLN A 1 100 ? 5.489 4.490 13.802 1.00 92.38 100 GLN A C 1
ATOM 727 O O . GLN A 1 100 ? 6.408 3.977 13.164 1.00 92.38 100 GLN A O 1
ATOM 732 N N . THR A 1 101 ? 4.415 3.789 14.182 1.00 92.00 101 THR A N 1
ATOM 733 C CA . THR A 1 101 ? 4.191 2.385 13.800 1.00 92.00 101 THR A CA 1
ATOM 734 C C . THR A 1 101 ? 4.084 2.248 12.284 1.00 92.00 101 THR A C 1
ATOM 736 O O . THR A 1 101 ? 4.790 1.431 11.694 1.00 92.00 101 THR A O 1
ATOM 739 N N . VAL A 1 102 ? 3.267 3.092 11.646 1.00 91.31 102 VAL A N 1
ATOM 740 C CA . VAL A 1 102 ? 3.093 3.095 10.185 1.00 91.31 102 VAL A CA 1
ATOM 741 C C . VAL A 1 102 ? 4.405 3.437 9.478 1.00 91.31 102 VAL A C 1
ATOM 743 O O . VAL A 1 102 ? 4.793 2.740 8.543 1.00 91.31 102 VAL A O 1
ATOM 746 N N . ALA A 1 103 ? 5.150 4.433 9.963 1.00 90.88 103 ALA A N 1
ATOM 747 C CA . ALA A 1 103 ? 6.458 4.790 9.416 1.00 90.88 103 ALA A CA 1
ATOM 748 C C . ALA A 1 103 ? 7.471 3.634 9.521 1.00 90.88 103 ALA A C 1
ATOM 750 O O . ALA A 1 103 ? 8.196 3.344 8.569 1.00 90.88 103 ALA A O 1
ATOM 751 N N . ALA A 1 104 ? 7.502 2.918 10.649 1.00 87.81 104 ALA A N 1
ATOM 752 C CA . ALA A 1 104 ? 8.361 1.747 10.809 1.00 87.81 104 ALA A CA 1
ATOM 753 C C . ALA A 1 104 ? 7.959 0.595 9.869 1.00 87.81 104 ALA A C 1
ATOM 755 O O . ALA A 1 104 ? 8.831 -0.094 9.329 1.00 87.81 104 ALA A O 1
ATOM 756 N N . MET A 1 105 ? 6.656 0.390 9.648 1.00 89.12 105 MET A N 1
ATOM 757 C CA . MET A 1 105 ? 6.149 -0.573 8.667 1.00 89.12 105 MET A CA 1
ATOM 758 C C . MET A 1 105 ? 6.541 -0.175 7.242 1.00 89.12 105 MET A C 1
ATOM 760 O O . MET A 1 105 ? 7.059 -1.022 6.517 1.00 89.12 105 MET A O 1
ATOM 764 N N . ALA A 1 106 ? 6.391 1.101 6.876 1.00 89.19 106 ALA A N 1
ATOM 765 C CA . ALA A 1 106 ? 6.769 1.646 5.572 1.00 89.19 106 ALA A CA 1
ATOM 766 C C . ALA A 1 106 ? 8.224 1.303 5.219 1.00 89.19 106 ALA A C 1
ATOM 768 O O . ALA A 1 106 ? 8.503 0.708 4.180 1.00 89.19 106 ALA A O 1
ATOM 769 N N . VAL A 1 107 ? 9.150 1.567 6.149 1.00 87.38 107 VAL A N 1
ATOM 770 C CA . VAL A 1 107 ? 10.580 1.268 5.973 1.00 87.38 107 VAL A CA 1
ATOM 771 C C . VAL A 1 107 ? 10.829 -0.226 5.752 1.00 87.38 107 VAL A C 1
ATOM 773 O O . VAL A 1 107 ? 11.635 -0.605 4.900 1.00 87.38 107 VAL A O 1
ATOM 776 N N . ARG A 1 108 ? 10.159 -1.100 6.514 1.00 86.75 108 ARG A N 1
ATOM 777 C CA . ARG A 1 108 ? 10.317 -2.559 6.370 1.00 86.75 108 ARG A CA 1
ATOM 778 C C . ARG A 1 108 ? 9.778 -3.055 5.033 1.00 86.75 108 ARG A C 1
ATOM 780 O O . ARG A 1 108 ? 10.443 -3.859 4.382 1.00 86.75 108 ARG A O 1
ATOM 787 N N . VAL A 1 109 ? 8.605 -2.569 4.635 1.00 86.38 109 VAL A N 1
ATOM 788 C CA . VAL A 1 109 ? 7.976 -2.900 3.353 1.00 86.38 109 VAL A CA 1
ATOM 789 C C . VAL A 1 109 ? 8.887 -2.476 2.209 1.00 86.38 109 VAL A C 1
ATOM 791 O O . VAL A 1 109 ? 9.238 -3.316 1.382 1.00 86.38 109 VAL A O 1
ATOM 794 N N . ARG A 1 110 ? 9.363 -1.226 2.216 1.00 85.31 110 ARG A N 1
ATOM 795 C CA . ARG A 1 110 ? 10.257 -0.696 1.184 1.00 85.31 110 ARG A CA 1
ATOM 796 C C . ARG A 1 110 ? 11.513 -1.550 1.014 1.00 85.31 110 ARG A C 1
ATOM 798 O O . ARG A 1 110 ? 11.749 -2.071 -0.070 1.00 85.31 110 ARG A O 1
ATOM 805 N N . ARG A 1 111 ? 12.239 -1.835 2.101 1.00 83.38 111 ARG A N 1
ATOM 806 C CA . ARG A 1 111 ? 13.430 -2.711 2.061 1.00 83.38 111 ARG A CA 1
ATOM 807 C C . ARG A 1 111 ? 13.122 -4.116 1.529 1.00 83.38 111 ARG A C 1
ATOM 809 O O . ARG A 1 111 ? 13.942 -4.721 0.836 1.00 83.38 111 ARG A O 1
ATOM 816 N N . GLY A 1 112 ? 11.952 -4.665 1.858 1.00 81.75 112 GLY A N 1
ATOM 817 C CA . GLY A 1 112 ? 11.500 -5.958 1.337 1.00 81.75 112 GLY A CA 1
ATOM 818 C C . GLY A 1 112 ? 11.254 -5.935 -0.175 1.00 81.75 112 GLY A C 1
ATOM 819 O O . GLY A 1 112 ? 11.664 -6.855 -0.883 1.00 81.75 112 GLY A O 1
ATOM 820 N N . LEU A 1 113 ? 10.634 -4.866 -0.674 1.00 81.94 113 LEU A N 1
ATOM 821 C CA . LEU A 1 113 ? 10.363 -4.657 -2.097 1.00 81.94 113 LEU A CA 1
ATOM 822 C C . LEU A 1 113 ? 11.656 -4.481 -2.898 1.00 81.94 113 LEU A C 1
ATOM 824 O O . LEU A 1 113 ? 11.837 -5.130 -3.929 1.00 81.94 113 LEU A O 1
ATOM 828 N N . GLU A 1 114 ? 12.573 -3.663 -2.384 1.00 78.75 114 GLU A N 1
ATOM 829 C CA . GLU A 1 114 ? 13.884 -3.411 -2.984 1.00 78.75 114 GLU A CA 1
ATOM 830 C C . GLU A 1 114 ? 14.721 -4.686 -3.079 1.00 78.75 114 GLU A C 1
ATOM 832 O O . GLU A 1 114 ? 15.289 -4.966 -4.127 1.00 78.75 114 GLU A O 1
ATOM 837 N N . SER A 1 115 ? 14.774 -5.484 -2.008 1.00 76.62 115 SER A N 1
ATOM 838 C CA . SER A 1 115 ? 15.632 -6.677 -1.947 1.00 76.62 115 SER A CA 1
ATOM 839 C C . SER A 1 115 ? 15.078 -7.903 -2.678 1.00 76.62 115 SER A C 1
ATOM 841 O O . SER A 1 115 ? 15.843 -8.813 -2.986 1.00 76.62 115 SER A O 1
ATOM 843 N N . ARG A 1 116 ? 13.764 -7.977 -2.933 1.00 73.62 116 ARG A N 1
ATOM 844 C CA . ARG A 1 116 ? 13.126 -9.195 -3.474 1.00 73.62 116 ARG A CA 1
ATOM 845 C C . ARG A 1 116 ? 12.329 -8.945 -4.743 1.00 73.62 116 ARG A C 1
ATOM 847 O O . ARG A 1 116 ? 12.549 -9.612 -5.749 1.00 73.62 116 ARG A O 1
ATOM 854 N N . VAL A 1 117 ? 11.395 -8.000 -4.705 1.00 72.00 117 VAL A N 1
ATOM 855 C CA . VAL A 1 117 ? 10.398 -7.845 -5.773 1.00 72.00 117 VAL A CA 1
ATOM 856 C C . VAL A 1 117 ? 11.014 -7.185 -7.002 1.00 72.00 117 VAL A C 1
ATOM 858 O O . VAL A 1 117 ? 10.874 -7.692 -8.113 1.00 72.00 117 VAL A O 1
ATOM 861 N N . PHE A 1 118 ? 11.777 -6.109 -6.813 1.00 72.81 118 PHE A N 1
ATOM 862 C CA . PHE A 1 118 ? 12.356 -5.360 -7.932 1.00 72.81 118 PHE A CA 1
ATOM 863 C C . PHE A 1 118 ? 13.707 -5.892 -8.431 1.00 72.81 118 PHE A C 1
ATOM 865 O O . PHE A 1 118 ? 14.184 -5.451 -9.480 1.00 72.81 118 PHE A O 1
ATOM 872 N N . GLN A 1 119 ? 14.305 -6.859 -7.730 1.00 71.06 119 GLN A N 1
ATOM 873 C CA . GLN A 1 119 ? 15.588 -7.462 -8.109 1.00 71.06 119 GLN A CA 1
ATOM 874 C C . GLN A 1 119 ? 15.456 -8.805 -8.838 1.00 71.06 119 GLN A C 1
ATOM 876 O O . GLN A 1 119 ? 16.350 -9.151 -9.604 1.00 71.06 119 GLN A O 1
ATOM 881 N N . VAL A 1 120 ? 14.367 -9.558 -8.629 1.00 69.75 120 VAL A N 1
ATOM 882 C CA . VAL A 1 120 ? 14.324 -10.979 -9.025 1.00 69.75 120 VAL A CA 1
ATOM 883 C C . VAL A 1 120 ? 13.403 -11.263 -10.215 1.00 69.75 120 VAL A C 1
ATOM 885 O O . VAL A 1 120 ? 13.769 -12.071 -11.065 1.00 69.75 120 VAL A O 1
ATOM 888 N N . ASN A 1 121 ? 12.223 -10.629 -10.311 1.00 76.94 121 ASN A N 1
ATOM 889 C CA . ASN A 1 121 ? 11.249 -10.969 -11.357 1.00 76.94 121 ASN A CA 1
ATOM 890 C C . ASN A 1 121 ? 10.428 -9.757 -11.856 1.00 76.94 121 ASN A C 1
ATOM 892 O O . ASN A 1 121 ? 9.621 -9.216 -11.093 1.00 76.94 121 ASN A O 1
ATOM 896 N N . PRO A 1 122 ? 10.552 -9.366 -13.140 1.00 77.00 122 PRO A N 1
ATOM 897 C CA . PRO A 1 122 ? 9.787 -8.256 -13.703 1.00 77.00 122 PRO A CA 1
ATOM 898 C C . PRO A 1 122 ? 8.282 -8.531 -13.794 1.00 77.00 122 PRO A C 1
ATOM 900 O O . PRO A 1 122 ? 7.500 -7.591 -13.672 1.00 77.00 122 PRO A O 1
ATOM 903 N N . ALA A 1 123 ? 7.860 -9.791 -13.953 1.00 77.44 123 ALA A N 1
ATOM 904 C CA . ALA A 1 123 ? 6.440 -10.143 -13.989 1.00 77.44 123 ALA A CA 1
ATOM 905 C C . ALA A 1 123 ? 5.771 -9.873 -12.634 1.00 77.44 123 ALA A C 1
ATOM 907 O O . ALA A 1 123 ? 4.760 -9.187 -12.576 1.00 77.44 123 ALA A O 1
ATOM 908 N N . THR A 1 124 ? 6.404 -10.291 -11.533 1.00 79.81 124 THR A N 1
ATOM 909 C CA . THR A 1 124 ? 5.900 -10.042 -10.171 1.00 79.81 124 THR A CA 1
ATOM 910 C C . THR A 1 124 ? 5.800 -8.548 -9.855 1.00 79.81 124 THR A C 1
ATOM 912 O O . THR A 1 124 ? 4.832 -8.108 -9.239 1.00 79.81 124 THR A O 1
ATOM 915 N N . ALA A 1 125 ? 6.780 -7.754 -10.294 1.00 75.25 125 ALA A N 1
ATOM 916 C CA . ALA A 1 125 ? 6.739 -6.302 -10.143 1.00 75.25 125 ALA A CA 1
ATOM 917 C C . ALA A 1 125 ? 5.577 -5.667 -10.936 1.00 75.25 125 ALA A C 1
ATOM 919 O O . ALA A 1 125 ? 4.920 -4.753 -10.434 1.00 75.25 125 ALA A O 1
ATOM 920 N N . GLY A 1 126 ? 5.299 -6.175 -12.143 1.00 76.12 126 GLY A N 1
ATOM 921 C CA . GLY A 1 126 ? 4.162 -5.765 -12.970 1.00 76.12 126 GLY A CA 1
ATOM 922 C C . GLY A 1 126 ? 2.805 -6.162 -12.381 1.00 76.12 126 GLY A C 1
ATOM 923 O O . GLY A 1 126 ? 1.918 -5.316 -12.286 1.00 76.12 126 GLY A O 1
ATOM 924 N N . ASP A 1 127 ? 2.656 -7.405 -11.920 1.00 82.62 127 ASP A N 1
ATOM 925 C CA . ASP A 1 127 ? 1.421 -7.914 -11.305 1.00 82.62 127 ASP A CA 1
ATOM 926 C C . ASP A 1 127 ? 1.056 -7.127 -10.043 1.00 82.62 127 ASP A C 1
ATOM 928 O O . ASP A 1 127 ? -0.101 -6.762 -9.837 1.00 82.62 127 ASP A O 1
ATOM 932 N N . MET A 1 128 ? 2.055 -6.795 -9.221 1.00 81.19 128 MET A N 1
ATOM 933 C CA . MET A 1 128 ? 1.867 -5.948 -8.044 1.00 81.19 128 MET A CA 1
ATOM 934 C C . MET A 1 128 ? 1.379 -4.545 -8.430 1.00 81.19 128 MET A C 1
ATOM 936 O O . MET A 1 128 ? 0.451 -4.027 -7.812 1.00 81.19 128 MET A O 1
ATOM 940 N N . ALA A 1 129 ? 1.948 -3.946 -9.479 1.00 80.94 129 ALA A N 1
ATOM 941 C CA . ALA A 1 129 ? 1.511 -2.638 -9.957 1.00 80.94 129 ALA A CA 1
ATOM 942 C C . ALA A 1 129 ? 0.068 -2.662 -10.492 1.00 80.94 129 ALA A C 1
ATOM 944 O O . ALA A 1 129 ? -0.714 -1.751 -10.209 1.00 80.94 129 ALA A O 1
ATOM 945 N N . LEU A 1 130 ? -0.319 -3.728 -11.200 1.00 81.19 130 LEU A N 1
ATOM 946 C CA . LEU A 1 130 ? -1.697 -3.941 -11.653 1.00 81.19 130 LEU A CA 1
ATOM 947 C C . LEU A 1 130 ? -2.666 -4.124 -10.479 1.00 81.19 130 LEU A C 1
ATOM 949 O O . LEU A 1 130 ? -3.735 -3.511 -10.469 1.00 81.19 130 LEU A O 1
ATOM 953 N N . ALA A 1 131 ? -2.285 -4.908 -9.468 1.00 83.06 131 ALA A N 1
ATOM 954 C CA . ALA A 1 131 ? -3.079 -5.081 -8.255 1.00 83.06 131 ALA A CA 1
ATOM 955 C C . ALA A 1 131 ? -3.288 -3.742 -7.531 1.00 83.06 131 ALA A C 1
ATOM 957 O O . ALA A 1 131 ? -4.412 -3.410 -7.158 1.00 83.06 131 ALA A O 1
ATOM 958 N N . CYS A 1 132 ? -2.238 -2.928 -7.413 1.00 83.25 132 CYS A N 1
ATOM 959 C CA . CYS A 1 132 ? -2.320 -1.600 -6.812 1.00 83.25 132 CYS A CA 1
ATOM 960 C C . CYS A 1 132 ? -3.228 -0.642 -7.590 1.00 83.25 132 CYS A C 1
ATOM 962 O O . CYS A 1 132 ? -4.020 0.072 -6.979 1.00 83.25 132 CYS A O 1
ATOM 964 N N . LYS A 1 133 ? -3.178 -0.659 -8.927 1.00 79.81 133 LYS A N 1
ATOM 965 C CA . LYS A 1 133 ? -4.119 0.093 -9.773 1.00 79.81 133 LYS A CA 1
ATOM 966 C C . LYS A 1 133 ? -5.565 -0.355 -9.566 1.00 79.81 133 LYS A C 1
ATOM 968 O O . LYS A 1 133 ? -6.449 0.486 -9.428 1.00 79.81 133 LYS A O 1
ATOM 973 N N . SER A 1 134 ? -5.802 -1.666 -9.512 1.00 82.00 134 SER A N 1
ATOM 974 C CA . SER A 1 134 ? -7.138 -2.214 -9.268 1.00 82.00 134 SER A CA 1
ATOM 975 C C . SER A 1 134 ? -7.672 -1.793 -7.899 1.00 82.00 134 SER A C 1
ATOM 977 O O . SER A 1 134 ? -8.808 -1.342 -7.803 1.00 82.00 134 SER A O 1
ATOM 979 N N . LEU A 1 135 ? -6.850 -1.893 -6.850 1.00 76.31 135 LEU A N 1
ATOM 980 C CA . LEU A 1 135 ? -7.216 -1.485 -5.491 1.00 76.31 135 LEU A CA 1
ATOM 981 C C . LEU A 1 135 ? -7.471 0.019 -5.388 1.00 76.31 135 LEU A C 1
ATOM 983 O O . LEU A 1 135 ? -8.413 0.436 -4.716 1.00 76.31 135 LEU A O 1
ATOM 987 N N . ALA A 1 136 ? -6.676 0.834 -6.077 1.00 72.56 136 ALA A N 1
ATOM 988 C CA . ALA A 1 136 ? -6.875 2.275 -6.121 1.00 72.56 136 ALA A CA 1
ATOM 989 C C . ALA A 1 136 ? -8.214 2.667 -6.745 1.00 72.56 136 ALA A C 1
ATOM 991 O O . ALA A 1 136 ? -8.898 3.525 -6.194 1.00 72.56 136 ALA A O 1
ATOM 992 N N . ALA A 1 137 ? -8.610 1.988 -7.822 1.00 69.75 137 ALA A N 1
ATOM 993 C CA . ALA A 1 137 ? -9.871 2.243 -8.509 1.00 69.75 137 ALA A CA 1
ATOM 994 C C . ALA A 1 137 ? -11.115 1.814 -7.707 1.00 69.75 137 ALA A C 1
ATOM 996 O O . ALA A 1 137 ? -12.191 2.370 -7.912 1.00 69.75 137 ALA A O 1
ATOM 997 N N . THR A 1 138 ? -11.006 0.811 -6.827 1.00 63.88 138 THR A N 1
ATOM 998 C CA . THR A 1 138 ? -12.176 0.227 -6.140 1.00 63.88 138 THR A CA 1
ATOM 999 C C . THR A 1 138 ? -12.244 0.532 -4.650 1.00 63.88 138 THR A C 1
ATOM 1001 O O . THR A 1 138 ? -13.329 0.766 -4.120 1.00 63.88 138 THR A O 1
ATOM 1004 N N . ALA A 1 139 ? -11.108 0.482 -3.955 1.00 64.62 139 ALA A N 1
ATOM 1005 C CA . ALA A 1 139 ? -11.043 0.494 -2.498 1.00 64.62 139 ALA A CA 1
ATOM 1006 C C . ALA A 1 139 ? -10.561 1.836 -1.945 1.00 64.62 139 ALA A C 1
ATOM 1008 O O . ALA A 1 139 ? -11.154 2.312 -0.985 1.00 64.62 139 ALA A O 1
ATOM 1009 N N . PHE A 1 140 ? -9.541 2.476 -2.537 1.00 64.56 140 PHE A N 1
ATOM 1010 C CA . PHE A 1 140 ? -8.946 3.686 -1.942 1.00 64.56 140 PHE A CA 1
ATOM 1011 C C . PHE A 1 140 ? -9.832 4.937 -2.028 1.00 64.56 140 PHE A C 1
ATOM 1013 O O . PHE A 1 140 ? -9.821 5.761 -1.111 1.00 64.56 140 PHE A O 1
ATOM 1020 N N . ASP A 1 141 ? -10.678 5.027 -3.053 1.00 58.47 141 ASP A N 1
ATOM 1021 C CA . ASP A 1 141 ? -11.649 6.121 -3.191 1.00 58.47 141 ASP A CA 1
ATOM 1022 C C . ASP A 1 141 ? -12.899 5.937 -2.329 1.00 58.47 141 ASP A C 1
ATOM 1024 O O . ASP A 1 141 ? -13.555 6.908 -1.951 1.00 58.47 141 ASP A O 1
ATOM 1028 N N . SER A 1 142 ? -13.209 4.692 -1.967 1.00 56.75 142 SER A N 1
ATOM 1029 C CA . SER A 1 142 ? -14.432 4.315 -1.260 1.00 56.75 142 SER A CA 1
ATOM 1030 C C . SER A 1 142 ? -14.195 3.912 0.201 1.00 56.75 142 SER A C 1
ATOM 1032 O O . SER A 1 142 ? -15.152 3.530 0.870 1.00 56.75 142 SER A O 1
ATOM 1034 N N . ILE A 1 143 ? -12.959 4.030 0.723 1.00 53.44 143 ILE A N 1
ATOM 1035 C CA . ILE A 1 143 ? -12.560 3.563 2.072 1.00 53.44 143 ILE A CA 1
ATOM 1036 C C . ILE A 1 143 ? -13.593 3.932 3.154 1.00 53.44 143 ILE A C 1
ATOM 1038 O O . ILE A 1 143 ? -13.989 3.040 3.900 1.00 53.44 143 ILE A O 1
ATOM 1042 N N . PRO A 1 144 ? -14.105 5.181 3.243 1.00 50.56 144 PRO A N 1
ATOM 1043 C CA . PRO A 1 144 ? -15.096 5.518 4.261 1.00 50.56 144 PRO A CA 1
ATOM 1044 C C . PRO A 1 144 ? -16.470 4.914 3.977 1.00 50.56 144 PRO A C 1
ATOM 1046 O O . PRO A 1 144 ? -17.118 4.443 4.896 1.00 50.56 144 PRO A O 1
ATOM 1049 N N . SER A 1 145 ? -16.942 4.915 2.728 1.00 48.94 145 SER A N 1
ATOM 1050 C CA . SER A 1 145 ? -18.301 4.466 2.406 1.00 48.94 145 SER A CA 1
ATOM 1051 C C . SER A 1 145 ? -18.438 2.949 2.392 1.00 48.94 145 SER A C 1
ATOM 1053 O O . SER A 1 145 ? -19.500 2.444 2.707 1.00 48.94 145 SER A O 1
ATOM 1055 N N . THR A 1 146 ? -17.390 2.207 2.044 1.00 46.66 146 THR A N 1
ATOM 1056 C CA . THR A 1 146 ? -17.446 0.740 1.953 1.00 46.66 146 THR A CA 1
ATOM 1057 C C . THR A 1 146 ? -17.264 0.082 3.319 1.00 46.66 146 THR A C 1
ATOM 1059 O O . THR A 1 146 ? -17.809 -0.992 3.534 1.00 46.66 146 THR A O 1
ATOM 1062 N N . ILE A 1 147 ? -16.548 0.739 4.240 1.00 49.06 147 ILE A N 1
ATOM 1063 C CA . ILE A 1 147 ? -16.382 0.288 5.631 1.00 49.06 147 ILE A CA 1
ATOM 1064 C C . ILE A 1 147 ? -17.499 0.841 6.532 1.00 49.06 147 ILE A C 1
ATOM 1066 O O . ILE A 1 147 ? -17.906 0.153 7.452 1.00 49.06 147 ILE A O 1
ATOM 1070 N N . ALA A 1 148 ? -18.042 2.039 6.264 1.00 41.12 148 ALA A N 1
ATOM 1071 C CA . ALA A 1 148 ? -19.156 2.597 7.046 1.00 41.12 148 ALA A CA 1
ATOM 1072 C C . ALA A 1 148 ? -20.562 2.209 6.542 1.00 41.12 148 ALA A C 1
ATOM 1074 O O . ALA A 1 148 ? -21.529 2.417 7.270 1.00 41.12 148 ALA A O 1
ATOM 1075 N N . ALA A 1 149 ? -20.709 1.700 5.310 1.00 37.56 149 ALA A N 1
ATOM 1076 C CA . ALA A 1 149 ? -21.980 1.153 4.803 1.00 37.56 149 ALA A CA 1
ATOM 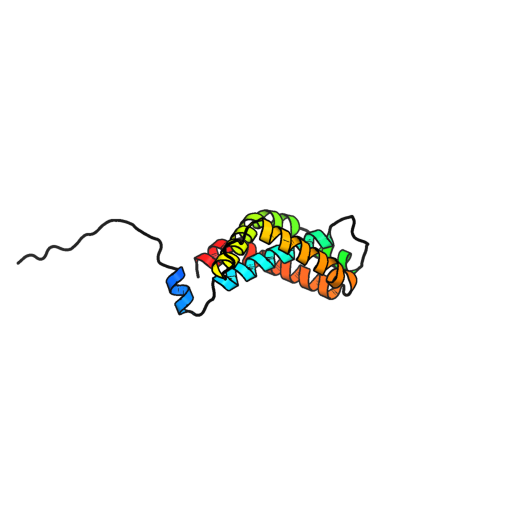1077 C C . ALA A 1 149 ? -22.092 -0.375 4.957 1.00 37.56 149 ALA A C 1
ATOM 1079 O O . ALA A 1 149 ? -23.024 -0.973 4.415 1.00 37.56 149 ALA A O 1
ATOM 1080 N N . ARG A 1 150 ? -21.134 -0.997 5.644 1.00 40.47 150 ARG A N 1
ATOM 1081 C CA . ARG A 1 150 ? -21.130 -2.412 6.020 1.00 40.47 150 ARG A CA 1
ATOM 1082 C C . ARG A 1 150 ? -21.122 -2.526 7.537 1.00 40.47 150 ARG A C 1
ATOM 1084 O O . ARG A 1 150 ? -21.575 -3.590 8.004 1.00 40.47 150 ARG A O 1
#